Protein AF-A0A1I3HKH0-F1 (afdb_monomer_lite)

Radius of gyration: 19.03 Å; chains: 1; bounding box: 43×25×53 Å

Structure (mmCIF, N/CA/C/O backbone):
data_AF-A0A1I3HKH0-F1
#
_entry.id   AF-A0A1I3HKH0-F1
#
loop_
_atom_site.group_PDB
_atom_site.id
_atom_site.type_symbol
_atom_site.label_atom_id
_atom_site.label_alt_id
_atom_site.label_comp_id
_atom_site.label_asym_id
_atom_site.label_entity_id
_atom_site.label_seq_id
_atom_site.pdbx_PDB_ins_code
_atom_site.Cartn_x
_atom_site.Cartn_y
_atom_site.Cartn_z
_atom_site.occupancy
_atom_site.B_iso_or_equiv
_atom_site.auth_seq_id
_atom_site.auth_comp_id
_atom_site.auth_asym_id
_atom_site.auth_atom_id
_atom_site.pdbx_PDB_model_num
ATOM 1 N N . MET A 1 1 ? 13.926 -8.025 -3.230 1.00 55.16 1 MET A N 1
ATOM 2 C CA . MET A 1 1 ? 13.730 -8.127 -1.770 1.00 55.16 1 MET A CA 1
ATOM 3 C C . MET A 1 1 ? 12.457 -7.371 -1.461 1.00 55.16 1 MET A C 1
ATOM 5 O O . MET A 1 1 ? 12.393 -6.190 -1.782 1.00 55.16 1 MET A O 1
ATOM 9 N N . THR A 1 2 ? 11.434 -8.057 -0.965 1.00 65.44 2 THR A N 1
ATOM 10 C CA . THR A 1 2 ? 10.112 -7.479 -0.715 1.00 65.44 2 THR A CA 1
ATOM 11 C C . THR A 1 2 ? 10.086 -6.847 0.666 1.00 65.44 2 THR A C 1
ATOM 13 O O . THR A 1 2 ? 9.766 -7.491 1.660 1.00 65.44 2 THR A O 1
ATOM 16 N N . ASP A 1 3 ? 10.500 -5.586 0.739 1.00 80.06 3 ASP A N 1
ATOM 17 C CA . ASP A 1 3 ? 10.307 -4.771 1.933 1.00 80.06 3 ASP A CA 1
ATOM 18 C C . ASP A 1 3 ? 9.030 -3.935 1.741 1.00 80.06 3 ASP A C 1
ATOM 20 O O . ASP A 1 3 ? 8.997 -3.074 0.854 1.00 80.06 3 ASP A O 1
ATOM 24 N N . PRO A 1 4 ? 7.969 -4.181 2.529 1.00 72.44 4 PRO A N 1
ATOM 25 C CA . PRO A 1 4 ? 6.706 -3.464 2.404 1.00 72.44 4 PRO A CA 1
ATOM 26 C C . PRO A 1 4 ? 6.784 -2.011 2.885 1.00 72.44 4 PRO A C 1
ATOM 28 O O . PRO A 1 4 ? 5.851 -1.250 2.650 1.00 72.44 4 PRO A O 1
ATOM 31 N N . THR A 1 5 ? 7.878 -1.599 3.530 1.00 80.00 5 THR A N 1
ATOM 32 C CA . THR A 1 5 ? 8.110 -0.199 3.914 1.00 80.00 5 THR A CA 1
ATOM 33 C C . THR A 1 5 ? 8.629 0.655 2.757 1.00 80.00 5 THR A C 1
ATOM 35 O O . THR A 1 5 ? 8.554 1.883 2.818 1.00 80.00 5 THR A O 1
ATOM 38 N N . LEU A 1 6 ? 9.111 0.028 1.678 1.00 84.00 6 LEU A N 1
ATOM 39 C CA . LEU A 1 6 ? 9.541 0.740 0.480 1.00 84.00 6 LEU A CA 1
ATOM 40 C C . LEU A 1 6 ? 8.340 1.293 -0.293 1.00 84.00 6 LEU A C 1
ATOM 42 O O . LEU A 1 6 ? 7.261 0.696 -0.346 1.00 84.00 6 LEU A O 1
ATOM 46 N N . TYR A 1 7 ? 8.554 2.450 -0.917 1.00 82.81 7 TYR A N 1
ATOM 47 C CA . TYR A 1 7 ? 7.564 3.083 -1.781 1.00 82.81 7 TYR A CA 1
ATOM 48 C C . TYR A 1 7 ? 7.158 2.147 -2.927 1.00 82.81 7 TYR A C 1
ATOM 50 O O . TYR A 1 7 ? 8.009 1.492 -3.524 1.00 82.81 7 TYR A O 1
ATOM 58 N N . GLY A 1 8 ? 5.857 2.090 -3.220 1.00 84.94 8 GLY A N 1
ATOM 59 C CA . GLY A 1 8 ? 5.299 1.243 -4.279 1.00 84.94 8 GLY A CA 1
ATOM 60 C C . GLY A 1 8 ? 5.071 -0.221 -3.884 1.00 84.94 8 GLY A C 1
ATOM 61 O O . GLY A 1 8 ? 4.416 -0.939 -4.632 1.00 84.94 8 GLY A O 1
ATOM 62 N N . ASN A 1 9 ? 5.526 -0.658 -2.701 1.00 92.00 9 ASN A N 1
ATOM 63 C CA . ASN A 1 9 ? 5.398 -2.053 -2.248 1.00 92.00 9 ASN A CA 1
ATOM 64 C C . ASN A 1 9 ? 4.170 -2.332 -1.371 1.00 92.00 9 ASN A C 1
ATOM 66 O O . ASN A 1 9 ? 4.030 -3.422 -0.811 1.00 92.00 9 ASN A O 1
ATOM 70 N N . HIS A 1 10 ? 3.286 -1.354 -1.217 1.00 93.50 10 HIS A N 1
ATOM 71 C CA . HIS A 1 10 ? 2.114 -1.454 -0.364 1.00 93.50 10 HIS A CA 1
ATOM 72 C C . HIS A 1 10 ? 0.971 -0.593 -0.897 1.00 93.50 10 HIS A C 1
ATOM 74 O O . HIS A 1 10 ? 1.194 0.428 -1.545 1.00 93.50 10 HIS A O 1
ATOM 80 N N . ASP A 1 11 ? -0.250 -0.980 -0.546 1.00 93.44 11 ASP A N 1
ATOM 81 C CA . ASP A 1 11 ? -1.441 -0.151 -0.698 1.00 93.44 11 ASP A CA 1
ATOM 82 C C . ASP A 1 11 ? -1.844 0.454 0.646 1.00 93.44 11 ASP A C 1
ATOM 84 O O . ASP A 1 11 ? -1.505 -0.053 1.720 1.00 93.44 11 ASP A O 1
ATOM 88 N N . ARG A 1 12 ? -2.599 1.553 0.610 1.00 91.56 12 ARG A N 1
ATOM 89 C CA . ARG A 1 12 ? -3.244 2.068 1.820 1.00 91.56 12 ARG A CA 1
ATOM 90 C C . ARG A 1 12 ? -4.305 1.082 2.288 1.00 91.56 12 ARG A C 1
ATOM 92 O O . ARG A 1 12 ? -5.027 0.495 1.488 1.00 91.56 12 ARG A O 1
ATOM 99 N N . CYS A 1 13 ? -4.410 0.898 3.601 1.00 91.69 13 CYS A N 1
ATOM 100 C CA . CYS A 1 13 ? -5.438 0.036 4.165 1.00 91.69 13 CYS A CA 1
ATOM 101 C C . CYS A 1 13 ? -6.822 0.692 3.990 1.00 91.69 13 CYS A C 1
ATOM 103 O O . CYS A 1 13 ? -7.077 1.717 4.633 1.00 91.69 13 CYS A O 1
ATOM 105 N N . PRO A 1 14 ? -7.754 0.093 3.224 1.00 91.62 14 PRO A N 1
ATOM 106 C CA . PRO A 1 14 ? -9.059 0.703 2.960 1.00 91.62 14 PRO A CA 1
ATOM 107 C C . PRO A 1 14 ? -9.888 0.858 4.242 1.00 91.62 14 PRO A C 1
ATOM 109 O O . PRO A 1 14 ? -10.596 1.843 4.423 1.00 91.62 14 PRO A O 1
ATOM 112 N N . ALA A 1 15 ? -9.743 -0.064 5.201 1.00 89.88 15 ALA A N 1
ATOM 113 C CA . ALA A 1 15 ? -10.405 0.048 6.501 1.00 89.88 15 ALA A CA 1
ATOM 114 C C . ALA A 1 15 ? -9.893 1.247 7.320 1.00 89.88 15 ALA A C 1
ATOM 116 O O . ALA A 1 15 ? -10.653 1.856 8.073 1.00 89.88 15 ALA A O 1
ATOM 117 N N . CYS A 1 16 ? -8.610 1.596 7.184 1.00 86.94 16 CYS A N 1
ATOM 118 C CA . CYS A 1 16 ? -8.050 2.790 7.811 1.00 86.94 16 CYS A CA 1
ATOM 119 C C . CYS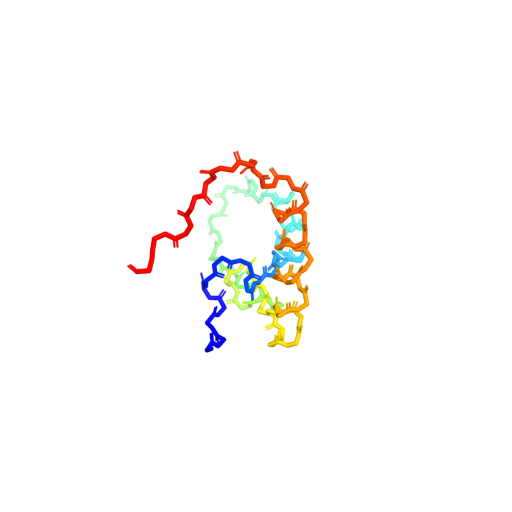 A 1 16 ? -8.497 4.068 7.100 1.00 86.94 16 CYS A C 1
ATOM 121 O O . CYS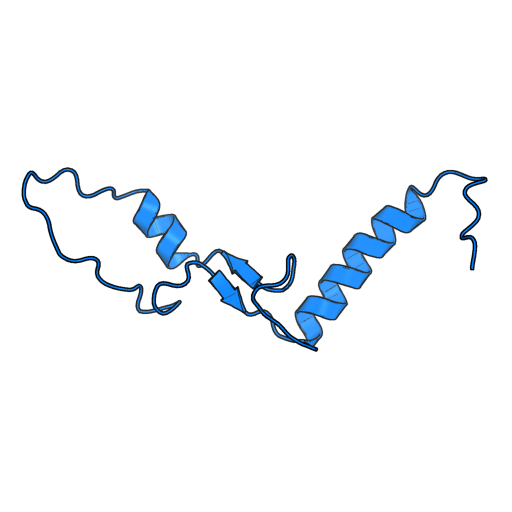 A 1 16 ? -8.726 5.064 7.777 1.00 86.94 16 CYS A O 1
ATOM 123 N N . GLU A 1 17 ? -8.640 4.054 5.775 1.00 86.62 17 GLU A N 1
ATOM 124 C CA . GLU A 1 17 ? -9.170 5.199 5.025 1.00 86.62 17 GLU A CA 1
ATOM 125 C C . GLU A 1 17 ? -10.616 5.503 5.424 1.00 86.62 17 GLU A C 1
ATOM 127 O O . GLU A 1 17 ? -10.919 6.644 5.756 1.00 86.62 17 GLU A O 1
ATOM 132 N N . LEU A 1 18 ? -11.457 4.474 5.557 1.00 84.12 18 LEU A N 1
ATOM 133 C CA . LEU A 1 18 ? -12.831 4.615 6.054 1.00 84.12 18 LEU A CA 1
ATOM 134 C C . LEU A 1 18 ? -12.886 5.077 7.520 1.00 84.12 18 LEU A C 1
ATOM 136 O O . LEU A 1 18 ? -13.718 5.897 7.894 1.00 84.12 18 LEU A O 1
ATOM 140 N N . ARG A 1 19 ? -11.977 4.587 8.375 1.00 74.62 19 ARG A N 1
ATOM 141 C CA . ARG A 1 19 ? -11.872 5.057 9.769 1.00 74.62 19 ARG A CA 1
ATOM 142 C C . ARG A 1 19 ? -11.470 6.528 9.873 1.00 74.62 19 ARG A C 1
ATOM 144 O O . ARG A 1 19 ? -11.875 7.177 10.830 1.00 74.62 19 ARG A O 1
ATOM 151 N N . ARG A 1 20 ? -10.678 7.058 8.933 1.00 62.28 20 ARG A N 1
ATOM 152 C CA . ARG A 1 20 ? -10.242 8.468 8.947 1.00 62.28 20 ARG A CA 1
ATOM 153 C C . ARG A 1 20 ? -11.397 9.448 8.731 1.00 62.28 20 ARG A C 1
ATOM 155 O O . ARG A 1 20 ? -11.276 10.591 9.158 1.00 62.28 20 ARG A O 1
ATOM 162 N N . GLU A 1 21 ? -12.508 9.005 8.145 1.00 55.53 21 GLU A N 1
ATOM 163 C CA . GLU A 1 21 ? -13.743 9.796 8.030 1.00 55.53 21 GLU A CA 1
ATOM 164 C C . GLU A 1 21 ? -14.498 9.913 9.368 1.00 55.53 21 GLU A C 1
ATOM 166 O O . GLU A 1 21 ? -15.313 10.814 9.549 1.00 55.53 21 GLU A O 1
ATOM 171 N N . LEU A 1 22 ? -14.193 9.044 10.339 1.00 59.94 22 LEU A N 1
ATOM 172 C CA . LEU A 1 22 ? -14.809 9.000 11.664 1.00 59.94 22 LEU A CA 1
ATOM 173 C C . LEU A 1 22 ? -13.779 9.379 12.736 1.00 59.94 22 LEU A C 1
ATOM 175 O O . LEU A 1 22 ? -13.365 8.548 13.546 1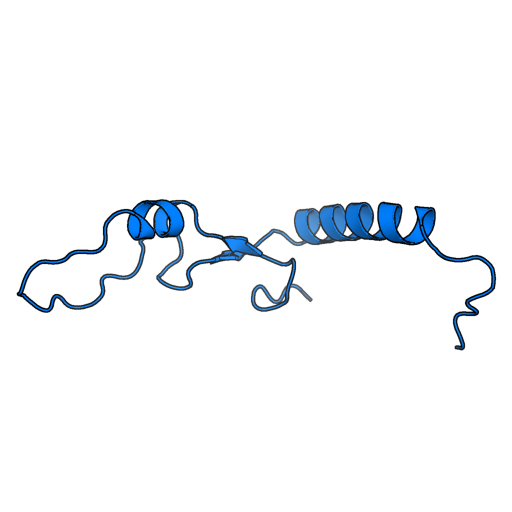.00 59.94 22 LEU A O 1
ATOM 179 N N . GLN A 1 23 ? -13.342 10.641 12.750 1.00 61.12 23 GLN A N 1
ATOM 180 C CA . GLN A 1 23 ? -12.628 11.163 13.916 1.00 61.12 23 GLN A CA 1
ATOM 181 C C . GLN A 1 23 ? -13.583 11.168 15.116 1.00 61.12 23 GLN A C 1
ATOM 183 O O . GLN A 1 23 ? -14.591 11.875 15.114 1.00 61.12 23 GLN A O 1
ATOM 188 N N . ASP A 1 24 ? -13.274 10.365 16.138 1.00 65.38 24 ASP A N 1
ATOM 189 C CA . ASP A 1 24 ? -13.989 10.401 17.413 1.00 65.38 24 ASP A CA 1
ATOM 190 C C . ASP A 1 24 ? -13.698 11.749 18.090 1.00 65.38 24 ASP A C 1
ATOM 192 O O . ASP A 1 24 ? -12.607 11.979 18.609 1.00 65.38 24 ASP A O 1
ATOM 196 N N . THR A 1 25 ? -14.661 12.669 18.029 1.00 71.81 25 THR A N 1
ATOM 197 C CA . THR A 1 25 ? -14.587 13.991 18.671 1.00 71.81 25 THR A CA 1
ATOM 198 C C . THR A 1 25 ? -15.047 13.960 20.126 1.00 71.81 25 THR A C 1
ATOM 200 O O . THR A 1 25 ? -15.177 15.013 20.757 1.00 71.81 25 THR A O 1
ATOM 203 N N . ALA A 1 26 ? -15.327 12.774 20.678 1.00 73.31 26 ALA A N 1
ATOM 204 C CA . ALA A 1 26 ? -15.769 12.657 22.053 1.00 73.31 26 ALA A CA 1
ATOM 205 C C . ALA A 1 26 ? -14.708 13.204 23.030 1.00 73.31 26 ALA A C 1
ATOM 207 O O . ALA A 1 26 ? -13.509 12.998 22.844 1.00 73.31 26 ALA A O 1
ATOM 208 N N . PRO A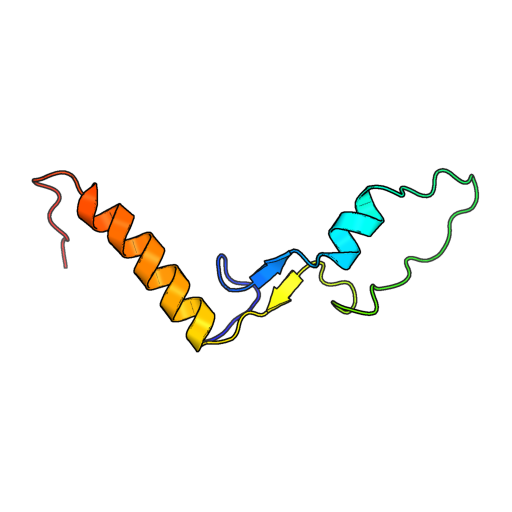 1 27 ? -15.134 13.827 24.143 1.00 74.69 27 PRO A N 1
ATOM 209 C CA . PRO A 1 27 ? -14.233 14.393 25.152 1.00 74.69 27 PRO A CA 1
ATOM 210 C C . PRO A 1 27 ? -13.472 13.333 25.970 1.00 74.69 27 PRO A C 1
ATOM 212 O O . PRO A 1 27 ? -12.738 13.674 26.896 1.00 74.69 27 PRO A O 1
ATOM 215 N N . ILE A 1 28 ? -13.663 12.045 25.670 1.00 76.75 28 ILE A N 1
ATOM 216 C CA . ILE A 1 28 ? -13.037 10.926 26.370 1.00 76.75 28 ILE A CA 1
ATOM 217 C C . ILE A 1 28 ? -11.886 10.418 25.511 1.00 76.75 28 ILE A C 1
ATOM 219 O O . ILE A 1 28 ? -12.104 9.903 24.417 1.00 76.75 28 ILE A O 1
ATOM 223 N N . ASN A 1 29 ? -10.668 10.510 26.041 1.00 73.94 29 ASN A N 1
ATOM 224 C CA . ASN A 1 29 ? -9.504 9.898 25.418 1.00 73.94 29 ASN A CA 1
ATOM 225 C C . ASN A 1 29 ? -9.620 8.369 25.521 1.00 73.94 29 ASN A C 1
ATOM 227 O O . ASN A 1 29 ? -9.609 7.812 26.622 1.00 73.94 29 ASN A O 1
ATOM 231 N N . ARG A 1 30 ? -9.771 7.698 24.378 1.00 71.44 30 ARG A N 1
ATOM 232 C CA . ARG A 1 30 ? -9.808 6.237 24.286 1.00 71.44 30 ARG A CA 1
ATOM 233 C C . ARG A 1 30 ? -8.448 5.739 23.799 1.00 71.44 30 ARG A C 1
ATOM 235 O O . ARG A 1 30 ? -7.880 6.360 22.902 1.00 71.44 30 ARG A O 1
ATOM 242 N N . PRO A 1 31 ? -7.933 4.620 24.337 1.00 72.88 31 PRO A N 1
ATOM 243 C CA . PRO A 1 31 ? -6.710 4.024 23.819 1.00 72.88 31 PRO A CA 1
ATOM 244 C C . PRO A 1 31 ? -6.877 3.680 22.336 1.00 72.88 31 PRO A C 1
ATOM 246 O O . PRO A 1 31 ? -7.940 3.217 21.911 1.00 72.88 31 PRO A O 1
ATOM 249 N N . GLU A 1 32 ? -5.827 3.915 21.553 1.00 75.56 32 GLU A N 1
ATOM 250 C CA . GLU A 1 32 ? -5.840 3.634 20.122 1.00 75.56 32 GLU A CA 1
ATOM 251 C C . GLU A 1 32 ? -6.004 2.126 19.891 1.00 75.56 32 GLU A C 1
ATOM 253 O O . GLU A 1 32 ? -5.184 1.314 20.322 1.00 75.56 32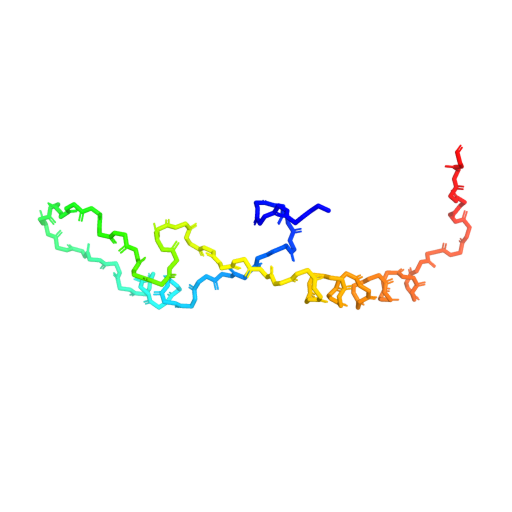 GLU A O 1
ATOM 258 N N . VAL A 1 33 ? -7.100 1.741 19.233 1.00 82.56 33 VAL A N 1
ATOM 259 C CA . VAL A 1 33 ? -7.369 0.340 18.897 1.00 82.56 33 VAL A CA 1
ATOM 260 C C . VAL A 1 33 ? -6.768 0.051 17.521 1.00 82.56 33 VAL A C 1
ATOM 262 O O . VAL A 1 33 ? -7.276 0.605 16.530 1.00 82.56 33 VAL A O 1
ATOM 265 N N . PRO A 1 34 ? -5.742 -0.821 17.419 1.00 85.88 34 PRO A N 1
ATOM 266 C CA . PRO A 1 34 ? -5.113 -1.134 16.143 1.00 85.88 34 PRO A CA 1
ATOM 267 C C . PRO A 1 34 ? -6.145 -1.705 15.166 1.00 85.88 34 PRO A C 1
ATOM 269 O O . PRO A 1 34 ? -7.100 -2.381 15.546 1.00 85.88 34 PRO A O 1
ATOM 272 N N . CYS A 1 35 ? -5.990 -1.389 13.882 1.00 87.75 35 CYS A N 1
ATOM 273 C CA . CYS A 1 35 ? -6.903 -1.883 12.857 1.00 87.75 35 CYS A CA 1
ATOM 274 C C . CYS A 1 35 ? -6.759 -3.405 12.712 1.00 87.75 35 CYS A C 1
ATOM 276 O O . CYS A 1 35 ? -5.659 -3.888 12.468 1.00 87.75 35 CYS A O 1
ATOM 278 N N . ASN A 1 36 ? -7.868 -4.146 12.759 1.00 90.88 36 ASN A N 1
ATOM 279 C CA . ASN A 1 36 ? -7.861 -5.606 12.591 1.00 90.88 36 ASN A CA 1
ATOM 280 C C . ASN A 1 36 ? -7.377 -6.072 11.207 1.00 90.88 36 ASN A C 1
ATOM 282 O O . ASN A 1 36 ? -7.026 -7.234 11.049 1.00 90.88 36 ASN A O 1
ATOM 286 N N . VAL A 1 37 ? -7.387 -5.185 10.206 1.00 92.81 37 VAL A N 1
ATOM 287 C CA . VAL A 1 37 ? -6.994 -5.513 8.828 1.00 92.81 37 VAL A CA 1
ATOM 288 C C . VAL A 1 37 ? -5.490 -5.335 8.622 1.00 92.81 37 VAL A C 1
ATOM 290 O O . VAL A 1 37 ? -4.833 -6.240 8.127 1.00 92.81 37 VAL A O 1
ATOM 293 N N . CYS A 1 38 ? -4.927 -4.189 9.018 1.00 90.94 38 CYS A N 1
ATOM 294 C CA . CYS A 1 38 ? -3.505 -3.881 8.801 1.00 90.94 38 CYS A CA 1
ATOM 295 C C . CYS A 1 38 ? -2.639 -3.955 10.069 1.00 90.94 38 CYS A C 1
ATOM 297 O O . CYS A 1 38 ? -1.469 -3.577 10.040 1.00 90.94 38 CYS A O 1
ATOM 299 N N . GLY A 1 39 ? -3.208 -4.350 11.209 1.00 89.81 39 GLY A N 1
ATOM 300 C CA . GLY A 1 39 ? -2.507 -4.395 12.496 1.00 89.81 39 GLY A CA 1
ATOM 301 C C . GLY A 1 39 ? -2.084 -3.024 13.035 1.00 89.81 39 GLY A C 1
ATOM 302 O O . GLY A 1 39 ? -1.223 -2.955 13.901 1.00 89.81 39 GLY A O 1
ATOM 303 N N . GLY A 1 40 ? -2.653 -1.929 12.517 1.00 87.69 40 GLY A N 1
ATOM 304 C CA . GLY A 1 40 ? -2.276 -0.560 12.896 1.00 87.69 40 GLY A CA 1
ATOM 305 C C . GLY A 1 40 ? -1.151 0.063 12.060 1.00 87.69 40 GLY A C 1
ATOM 306 O O . GLY A 1 40 ? -0.790 1.205 12.305 1.00 87.69 40 GLY A O 1
ATOM 307 N N . THR A 1 41 ? -0.635 -0.624 11.038 1.00 88.50 41 THR A N 1
ATOM 308 C CA . THR A 1 41 ? 0.417 -0.075 10.154 1.00 88.50 41 THR A CA 1
ATOM 309 C C . THR A 1 41 ? -0.100 0.979 9.170 1.00 88.50 41 THR A C 1
ATOM 311 O O . THR A 1 41 ? 0.664 1.797 8.671 1.00 88.50 41 THR A O 1
ATOM 314 N N . GLY A 1 42 ? -1.402 0.959 8.870 1.00 88.81 42 GLY A N 1
ATOM 315 C CA . GLY A 1 42 ? -2.035 1.837 7.880 1.00 88.81 42 GLY A CA 1
ATOM 316 C C . GLY A 1 42 ? -1.856 1.391 6.424 1.00 88.81 42 GLY A C 1
ATOM 317 O O . GLY A 1 42 ? -2.504 1.961 5.545 1.00 88.81 42 GLY A O 1
ATOM 318 N N . PHE A 1 43 ? -1.067 0.345 6.177 1.00 91.69 43 PHE A N 1
ATOM 319 C CA . PHE A 1 43 ? -0.735 -0.148 4.844 1.00 91.69 43 PHE A CA 1
ATOM 320 C C . PHE A 1 43 ? -0.928 -1.661 4.744 1.00 91.69 43 PHE A C 1
ATOM 322 O O . PHE A 1 43 ? -0.920 -2.370 5.749 1.00 91.69 43 PHE A O 1
ATOM 329 N N . LEU A 1 44 ? -1.123 -2.156 3.527 1.00 93.06 44 LEU A N 1
ATOM 330 C CA . LEU A 1 44 ? -1.186 -3.577 3.219 1.00 93.06 44 LEU A CA 1
ATOM 331 C C . LEU A 1 44 ? -0.077 -3.921 2.223 1.00 93.06 44 LEU A C 1
ATOM 333 O O . LEU A 1 44 ? -0.004 -3.278 1.175 1.00 93.06 44 LEU A O 1
ATOM 337 N N . PRO A 1 45 ? 0.792 -4.897 2.536 1.00 92.88 45 PRO A N 1
ATOM 338 C CA . PRO A 1 45 ? 1.894 -5.266 1.662 1.00 92.88 45 PRO A CA 1
ATOM 339 C C . PRO A 1 45 ? 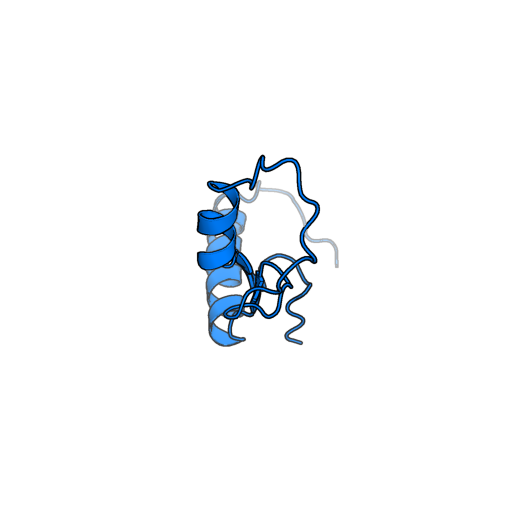1.368 -5.873 0.361 1.00 92.88 45 PRO A C 1
ATOM 341 O O . PRO A 1 45 ? 0.439 -6.685 0.371 1.00 92.88 45 PRO A O 1
ATOM 344 N N . LEU A 1 46 ? 1.988 -5.501 -0.755 1.00 93.44 46 LEU A N 1
ATOM 345 C CA . LEU A 1 46 ? 1.749 -6.140 -2.042 1.00 93.44 46 LEU A CA 1
ATOM 346 C C . LEU A 1 46 ? 2.532 -7.450 -2.139 1.00 93.44 46 LEU A C 1
ATOM 348 O O . LEU A 1 46 ? 3.558 -7.639 -1.484 1.00 93.44 46 LEU A O 1
ATOM 352 N N . SER A 1 47 ? 2.058 -8.356 -2.991 1.00 92.88 47 SER A N 1
ATOM 353 C CA . SER A 1 47 ? 2.843 -9.531 -3.364 1.00 92.88 47 SER A CA 1
ATOM 354 C C . SER A 1 47 ? 3.997 -9.133 -4.288 1.00 92.88 47 SER A C 1
ATOM 356 O O . SER A 1 47 ? 3.885 -8.175 -5.053 1.00 92.88 47 SER A O 1
ATOM 358 N N . ASP A 1 48 ? 5.081 -9.910 -4.285 1.00 92.06 48 ASP A N 1
ATOM 359 C CA . ASP A 1 48 ? 6.223 -9.715 -5.189 1.00 92.06 48 ASP A CA 1
ATOM 360 C C . ASP A 1 48 ? 5.788 -9.573 -6.658 1.00 92.06 48 ASP A C 1
ATOM 362 O O . ASP A 1 48 ? 6.281 -8.708 -7.380 1.00 92.06 48 ASP A O 1
ATOM 366 N N . ALA A 1 49 ? 4.838 -10.405 -7.098 1.00 93.62 49 ALA A N 1
ATOM 367 C CA . ALA A 1 49 ? 4.333 -10.387 -8.468 1.00 93.62 49 ALA A CA 1
ATOM 368 C C . ALA A 1 49 ? 3.619 -9.070 -8.806 1.00 93.62 49 ALA A C 1
ATOM 370 O O . ALA A 1 49 ? 3.792 -8.531 -9.898 1.00 93.62 49 ALA A O 1
ATOM 371 N N . GLU A 1 50 ? 2.840 -8.543 -7.863 1.00 94.19 50 GLU A N 1
ATOM 372 C CA . GLU A 1 50 ? 2.108 -7.292 -8.032 1.00 94.19 50 GLU A CA 1
ATOM 373 C C . GLU A 1 50 ? 3.047 -6.083 -8.029 1.00 94.19 50 GLU A C 1
ATOM 375 O O . GLU A 1 50 ? 2.880 -5.175 -8.841 1.00 94.19 50 GLU A O 1
ATOM 380 N N . ILE A 1 51 ? 4.081 -6.108 -7.184 1.00 92.94 51 ILE A N 1
ATOM 381 C CA . ILE A 1 51 ? 5.140 -5.092 -7.169 1.00 92.94 51 ILE A CA 1
ATOM 382 C C . ILE A 1 51 ? 5.821 -5.029 -8.532 1.00 92.94 51 ILE A C 1
ATOM 384 O O . ILE A 1 51 ? 5.851 -3.972 -9.156 1.00 92.94 51 ILE A O 1
ATOM 388 N N . VAL A 1 52 ? 6.303 -6.171 -9.036 1.00 91.44 52 VAL A N 1
ATOM 389 C CA . VAL A 1 52 ? 6.974 -6.240 -10.344 1.00 91.44 52 VAL A CA 1
ATOM 390 C C . VAL A 1 52 ? 6.054 -5.744 -11.458 1.00 91.44 52 VAL A C 1
ATOM 392 O O . VAL A 1 52 ? 6.485 -4.950 -12.293 1.00 91.44 52 VAL A O 1
ATOM 395 N N . ARG A 1 53 ? 4.781 -6.162 -11.457 1.00 93.50 53 ARG A N 1
ATOM 396 C CA . ARG A 1 53 ? 3.792 -5.727 -12.451 1.00 93.50 53 ARG A CA 1
ATOM 397 C C . ARG A 1 53 ? 3.638 -4.204 -12.462 1.00 93.50 53 ARG A C 1
ATOM 399 O O . ARG A 1 53 ? 3.779 -3.600 -13.524 1.00 93.50 53 ARG A O 1
ATOM 406 N N . ARG A 1 54 ? 3.403 -3.587 -11.298 1.00 92.12 54 ARG A N 1
ATOM 407 C CA . ARG A 1 54 ? 3.235 -2.128 -11.172 1.00 92.12 54 ARG A CA 1
ATOM 408 C C . ARG A 1 54 ? 4.499 -1.373 -11.569 1.00 92.12 54 ARG A C 1
ATOM 410 O O . ARG A 1 54 ? 4.417 -0.416 -12.329 1.00 92.12 54 ARG A O 1
ATOM 417 N N . THR A 1 55 ? 5.673 -1.844 -11.145 1.00 89.62 55 THR A N 1
ATOM 418 C CA . THR A 1 55 ? 6.950 -1.236 -11.545 1.00 89.62 55 THR A CA 1
ATOM 419 C C . THR A 1 55 ? 7.143 -1.276 -13.062 1.00 89.62 55 THR A C 1
ATOM 421 O O . THR A 1 55 ? 7.574 -0.289 -13.651 1.00 89.62 55 THR A O 1
ATOM 424 N N . CYS A 1 56 ? 6.807 -2.384 -13.728 1.00 90.25 56 CYS A N 1
ATOM 425 C CA . CYS A 1 56 ? 6.882 -2.465 -15.188 1.00 90.25 56 CYS A CA 1
ATOM 426 C C . CYS A 1 56 ? 5.901 -1.507 -15.886 1.00 90.25 56 CYS A C 1
ATOM 428 O O . CYS A 1 56 ? 6.251 -0.931 -16.916 1.00 90.25 56 CYS A O 1
ATOM 430 N N . GLU A 1 57 ? 4.698 -1.324 -15.339 1.00 89.56 57 GLU A N 1
ATOM 431 C CA . GLU A 1 57 ? 3.703 -0.378 -15.859 1.00 89.56 57 GLU A CA 1
ATOM 432 C C . GLU A 1 57 ? 4.166 1.077 -15.719 1.00 89.56 57 GLU A C 1
ATOM 434 O O . GLU A 1 57 ? 4.102 1.836 -16.686 1.00 89.56 57 GLU A O 1
ATOM 439 N N . GLU A 1 58 ? 4.709 1.453 -14.561 1.00 84.94 58 GLU A N 1
ATOM 440 C CA . GLU A 1 58 ? 5.275 2.788 -14.334 1.00 84.94 58 GLU A CA 1
ATOM 441 C C . GLU A 1 58 ? 6.481 3.057 -15.241 1.00 84.94 58 GLU A C 1
ATOM 443 O O . GLU A 1 58 ? 6.568 4.106 -15.887 1.00 84.94 58 GLU A O 1
ATOM 448 N N . LEU A 1 59 ? 7.392 2.083 -15.352 1.00 85.31 59 LEU A N 1
ATOM 449 C CA . LEU A 1 59 ? 8.561 2.192 -16.222 1.00 85.31 59 LEU A CA 1
ATOM 450 C C . LEU A 1 59 ? 8.170 2.346 -17.687 1.00 85.31 59 LEU A C 1
ATOM 452 O O . LEU A 1 59 ? 8.850 3.058 -18.418 1.00 85.31 59 LEU A O 1
ATOM 456 N N . ARG A 1 60 ? 7.087 1.709 -18.136 1.00 83.62 60 ARG A N 1
ATOM 457 C CA . ARG A 1 60 ? 6.621 1.854 -19.514 1.00 83.62 60 ARG A CA 1
ATOM 458 C C . ARG A 1 60 ? 6.306 3.314 -19.848 1.00 83.62 60 ARG A C 1
ATOM 460 O O . ARG A 1 60 ? 6.808 3.814 -20.848 1.00 83.62 60 ARG A O 1
ATOM 467 N N . VAL A 1 61 ? 5.549 4.002 -18.993 1.00 80.94 61 VAL A N 1
ATOM 468 C CA . VAL A 1 61 ? 5.232 5.432 -19.169 1.00 80.94 61 VAL A CA 1
ATOM 469 C C . VAL A 1 61 ? 6.503 6.278 -19.133 1.00 80.94 61 VAL A C 1
ATOM 471 O O . VAL A 1 61 ? 6.683 7.193 -19.936 1.00 80.94 61 VAL A O 1
ATOM 474 N N . TYR A 1 62 ? 7.409 5.957 -18.214 1.00 78.38 62 TYR A N 1
ATOM 475 C CA . TYR A 1 62 ? 8.680 6.654 -18.085 1.00 78.38 62 TYR A CA 1
ATOM 476 C C . TYR A 1 62 ? 9.560 6.523 -19.340 1.00 78.38 62 TYR A C 1
ATOM 478 O O . TYR A 1 62 ? 10.106 7.516 -19.811 1.00 78.38 62 TYR A O 1
ATOM 486 N N . TRP A 1 63 ? 9.650 5.330 -19.932 1.00 75.62 63 TRP A N 1
ATOM 487 C CA . TRP A 1 63 ? 10.399 5.110 -21.173 1.00 75.62 63 TRP A CA 1
ATOM 488 C C . TRP A 1 63 ? 9.721 5.728 -22.399 1.00 75.62 63 TRP A C 1
ATOM 490 O O . TRP A 1 63 ? 10.414 6.227 -23.279 1.00 75.62 63 TRP A O 1
ATOM 500 N N . GLU A 1 64 ? 8.386 5.747 -22.452 1.00 78.69 64 GLU A N 1
ATOM 501 C CA . GLU A 1 64 ? 7.624 6.417 -23.519 1.00 78.69 64 GLU A CA 1
ATOM 502 C C . GLU A 1 64 ? 7.789 7.949 -23.491 1.00 78.69 64 GLU A C 1
ATOM 504 O O . GLU A 1 64 ? 7.654 8.608 -24.519 1.00 78.69 64 GLU A O 1
ATOM 509 N N . THR A 1 65 ? 8.105 8.519 -22.325 1.00 78.62 65 THR A N 1
ATOM 510 C CA . THR A 1 65 ? 8.300 9.964 -22.118 1.00 78.62 65 THR A CA 1
ATOM 511 C C . THR A 1 65 ? 9.770 10.361 -21.970 1.00 78.62 65 THR A C 1
ATOM 513 O O . THR A 1 65 ? 10.071 11.528 -21.702 1.00 78.62 65 THR A O 1
ATOM 516 N N . TRP A 1 66 ? 10.695 9.412 -22.156 1.00 76.81 66 TRP A N 1
ATOM 517 C CA . TRP A 1 66 ? 12.120 9.640 -21.957 1.00 76.81 66 TRP A CA 1
ATOM 518 C C . TRP A 1 66 ? 12.656 10.658 -22.981 1.00 76.81 66 TRP A C 1
ATOM 520 O O . TRP A 1 66 ? 12.543 10.423 -24.186 1.00 76.81 66 TRP A O 1
ATOM 530 N N . PRO A 1 67 ? 13.269 11.777 -22.550 1.00 73.12 67 PRO A N 1
ATOM 531 C CA . PRO A 1 67 ? 13.802 12.769 -23.477 1.00 73.12 67 PRO A CA 1
ATOM 532 C C . PRO A 1 67 ? 14.959 12.194 -24.300 1.00 73.12 67 PRO A C 1
ATOM 534 O O . PRO A 1 67 ? 15.920 11.652 -23.744 1.00 73.12 67 PRO A O 1
ATOM 537 N N . GLU A 1 68 ? 14.909 12.350 -25.623 1.00 71.62 68 GLU A N 1
ATOM 538 C CA . GLU A 1 68 ? 16.032 11.995 -26.493 1.00 71.62 68 GLU A CA 1
ATOM 539 C C . GLU A 1 68 ? 17.306 12.748 -26.056 1.00 71.62 68 GLU A C 1
ATOM 541 O O . GLU A 1 68 ? 17.297 13.967 -25.881 1.00 71.62 68 GLU A O 1
ATOM 546 N N . GLY A 1 69 ? 18.411 12.016 -25.863 1.00 64.50 69 GLY A N 1
ATOM 547 C CA . GLY A 1 69 ? 19.730 12.582 -25.536 1.00 64.50 69 GLY A CA 1
ATOM 548 C C . GLY A 1 69 ? 20.184 12.474 -24.073 1.00 64.50 69 GLY A C 1
ATOM 549 O O . GLY A 1 69 ? 21.308 12.868 -23.763 1.00 64.50 69 GLY A O 1
ATOM 550 N N . LEU A 1 70 ? 19.374 11.913 -23.168 1.00 64.25 70 LEU A N 1
ATOM 551 C CA . LEU A 1 70 ? 19.818 11.558 -21.812 1.00 64.25 70 LEU A CA 1
ATOM 552 C C . LEU A 1 70 ? 20.550 10.206 -21.829 1.00 64.25 70 LEU A C 1
ATOM 554 O O . LEU A 1 70 ? 19.927 9.145 -21.797 1.00 64.25 70 LEU A O 1
ATOM 558 N N . GLU A 1 71 ? 21.882 10.243 -21.897 1.00 69.06 71 GLU A N 1
ATOM 559 C CA . GLU A 1 71 ? 22.727 9.051 -21.782 1.00 69.06 71 GLU A CA 1
ATOM 560 C C . GLU A 1 71 ? 22.724 8.508 -20.347 1.00 69.06 71 GLU A C 1
ATOM 562 O O . GLU A 1 71 ? 23.089 9.205 -19.394 1.00 69.06 71 GLU A O 1
ATOM 567 N N . VAL A 1 72 ? 22.382 7.227 -20.189 1.00 68.56 72 VAL A N 1
ATOM 568 C CA . VAL A 1 72 ? 22.606 6.498 -18.937 1.00 68.56 72 VAL A CA 1
ATOM 569 C C . VAL A 1 72 ? 24.108 6.251 -18.811 1.00 68.56 72 VAL A C 1
ATOM 571 O O . VAL A 1 72 ? 24.649 5.307 -19.392 1.00 68.56 72 VAL A O 1
ATOM 574 N N . ARG A 1 73 ? 24.808 7.126 -18.084 1.00 64.81 73 ARG A N 1
ATOM 575 C CA . ARG A 1 73 ? 26.219 6.904 -17.756 1.00 64.81 73 ARG A CA 1
ATOM 576 C C . ARG A 1 73 ? 26.325 5.708 -16.810 1.00 64.81 73 ARG A C 1
ATOM 578 O O . ARG A 1 73 ? 25.744 5.726 -15.728 1.00 64.81 73 ARG A O 1
ATOM 585 N N . ARG A 1 74 ? 27.018 4.671 -17.283 1.00 56.59 74 ARG A N 1
ATOM 586 C CA . ARG A 1 74 ? 27.384 3.471 -16.521 1.00 56.59 74 ARG A CA 1
ATOM 587 C C . ARG A 1 74 ? 28.364 3.781 -15.400 1.00 56.59 74 ARG A C 1
ATOM 589 O O . ARG A 1 74 ? 29.225 4.663 -15.612 1.00 56.59 74 ARG A O 1
#

Sequence (74 aa):
MTDPTLYGNHDRCPACELRRELQDTAPINRPEVPCNVCGGTGFLPLSDAEIVRRTCEELRVYWETWPEGLEVRR

Organism: NCBI:txid1114924

pLDDT: mean 81.08, std 11.04, range [55.16, 94.19]

Secondary structure (DSSP, 8-state):
---TTSTTSEEEPHHHHHHHT-----SS-PPP---TTTTTSSEEEPPHHHHHHHHHHHHHHHHHTPPTT-----

Foldseek 3Di:
DQDQVDPLFWDFDVVVVVVVVDDPPDPDDDPDDADPVCRNPRIGGDDPVNSVVVVVVVVVVVVVPPDPPDDPDD